Protein AF-A0A529NH17-F1 (afdb_monomer_lite)

Radius of gyration: 11.5 Å; chains: 1; bounding box: 30×18×31 Å

Structure (mmCIF, N/CA/C/O backbone):
data_AF-A0A529NH17-F1
#
_entry.id   AF-A0A529NH17-F1
#
loop_
_atom_site.group_PDB
_atom_site.id
_atom_site.type_symbol
_atom_site.label_atom_id
_atom_site.label_alt_id
_atom_site.label_comp_id
_atom_site.label_asym_id
_atom_site.label_entity_id
_atom_site.label_seq_id
_atom_site.pdbx_PDB_ins_code
_atom_site.Cartn_x
_atom_site.Cartn_y
_atom_site.Cartn_z
_atom_site.occupancy
_atom_site.B_iso_or_equiv
_atom_site.auth_seq_id
_atom_site.auth_comp_id
_atom_site.auth_asym_id
_atom_site.auth_atom_id
_atom_site.pdbx_PDB_model_num
ATOM 1 N N . MET A 1 1 ? -7.688 5.604 10.200 1.00 87.81 1 MET A N 1
ATOM 2 C CA . MET A 1 1 ? -7.483 4.176 10.541 1.00 87.81 1 MET A CA 1
ATOM 3 C C . MET A 1 1 ? -7.238 3.966 12.037 1.00 87.81 1 MET A C 1
ATOM 5 O O . MET A 1 1 ? -6.570 4.782 12.664 1.00 87.81 1 MET A O 1
ATOM 9 N N . THR A 1 2 ? -7.731 2.863 12.600 1.00 90.19 2 THR A N 1
ATOM 10 C CA . THR A 1 2 ? -7.389 2.337 13.934 1.00 90.19 2 THR A CA 1
ATOM 11 C C . THR A 1 2 ? -6.023 1.635 13.936 1.00 90.19 2 THR A C 1
ATOM 13 O O . THR A 1 2 ? -5.461 1.335 12.883 1.00 90.19 2 THR A O 1
ATOM 16 N N . ALA A 1 3 ? -5.486 1.310 15.118 1.00 87.62 3 ALA A N 1
ATOM 17 C CA . ALA A 1 3 ? -4.233 0.554 15.236 1.00 87.62 3 ALA A CA 1
ATOM 18 C C . ALA A 1 3 ? -4.286 -0.823 14.540 1.00 87.62 3 ALA A C 1
ATOM 20 O O . ALA A 1 3 ? -3.319 -1.225 13.893 1.00 87.62 3 ALA A O 1
ATOM 21 N N . ALA A 1 4 ? -5.424 -1.522 14.624 1.00 90.94 4 ALA A N 1
ATOM 22 C CA . ALA A 1 4 ? -5.618 -2.809 13.956 1.00 90.94 4 ALA A CA 1
ATOM 23 C C . ALA A 1 4 ? -5.641 -2.656 12.426 1.00 90.94 4 ALA A C 1
ATOM 25 O O . ALA A 1 4 ? -5.028 -3.445 11.706 1.00 90.94 4 ALA A O 1
ATOM 26 N N . GLU A 1 5 ? -6.292 -1.603 11.927 1.00 91.62 5 GLU A N 1
ATOM 27 C CA . GLU A 1 5 ? -6.326 -1.293 10.496 1.00 91.62 5 GLU A CA 1
ATOM 28 C C . GLU A 1 5 ? -4.950 -0.896 9.964 1.00 91.62 5 GLU A C 1
ATOM 30 O O . GLU A 1 5 ? -4.568 -1.350 8.891 1.00 91.62 5 GLU A O 1
ATOM 35 N N . LEU A 1 6 ? -4.165 -0.128 10.726 1.00 89.56 6 LEU A N 1
ATOM 36 C CA . LEU A 1 6 ? -2.786 0.218 10.365 1.00 89.56 6 LEU A CA 1
ATOM 37 C C . LEU A 1 6 ? -1.892 -1.023 10.272 1.00 89.56 6 LEU A C 1
ATOM 39 O O . LEU A 1 6 ? -1.101 -1.146 9.338 1.00 89.56 6 LEU A O 1
ATOM 43 N N . GLN A 1 7 ? -2.037 -1.972 11.202 1.00 90.56 7 GLN A N 1
ATOM 44 C CA . GLN A 1 7 ? -1.305 -3.237 11.139 1.00 90.56 7 GLN A CA 1
ATOM 45 C C . GLN A 1 7 ? -1.710 -4.057 9.906 1.00 90.56 7 GLN A C 1
ATOM 47 O O . GLN A 1 7 ? -0.861 -4.683 9.270 1.00 90.56 7 GLN A O 1
ATOM 52 N N . GLN A 1 8 ? -2.993 -4.046 9.539 1.00 92.88 8 GLN A N 1
ATOM 53 C CA . GLN A 1 8 ? -3.463 -4.718 8.332 1.00 92.88 8 GLN A CA 1
ATOM 54 C C . GLN A 1 8 ? -2.983 -4.012 7.056 1.00 92.88 8 GLN A C 1
ATOM 56 O O . GLN A 1 8 ? -2.546 -4.692 6.130 1.00 92.88 8 GLN A O 1
ATOM 61 N N . ALA A 1 9 ? -2.992 -2.677 7.026 1.00 92.56 9 ALA A N 1
ATOM 62 C CA . ALA A 1 9 ? -2.448 -1.865 5.940 1.00 92.56 9 ALA A CA 1
ATOM 63 C C . ALA A 1 9 ? -0.954 -2.158 5.726 1.00 92.56 9 ALA A C 1
ATOM 65 O O . ALA A 1 9 ? -0.523 -2.398 4.602 1.00 92.56 9 ALA A O 1
ATOM 66 N N . ALA A 1 10 ? -0.175 -2.249 6.807 1.00 91.81 10 ALA A N 1
ATOM 67 C CA . ALA A 1 10 ? 1.241 -2.605 6.740 1.00 91.81 10 ALA A CA 1
ATOM 68 C C . ALA A 1 10 ? 1.467 -4.000 6.128 1.00 91.81 10 ALA A C 1
ATOM 70 O O . ALA A 1 10 ? 2.369 -4.179 5.312 1.00 91.81 10 ALA A O 1
ATOM 71 N N . LYS A 1 11 ? 0.624 -4.988 6.467 1.00 92.31 11 LYS A N 1
ATOM 72 C CA . LYS A 1 11 ? 0.707 -6.340 5.884 1.00 92.31 11 LYS A CA 1
ATOM 73 C C . LYS A 1 11 ? 0.454 -6.340 4.379 1.00 92.31 11 LYS A C 1
ATOM 75 O O . LYS A 1 11 ? 1.190 -6.992 3.643 1.00 92.31 11 LYS A O 1
ATOM 80 N N . VAL A 1 12 ? -0.571 -5.626 3.912 1.00 92.06 12 VAL A N 1
ATOM 81 C CA . VAL A 1 12 ? -0.876 -5.578 2.472 1.00 92.06 12 VAL A CA 1
ATOM 82 C C . VAL A 1 12 ? 0.152 -4.754 1.696 1.00 92.06 12 VAL A C 1
ATOM 84 O O . VAL A 1 12 ? 0.506 -5.130 0.583 1.00 92.06 12 VAL A O 1
ATOM 87 N N . LEU A 1 13 ? 0.718 -3.705 2.299 1.00 91.44 13 LEU A N 1
ATOM 88 C CA . LEU A 1 13 ? 1.851 -2.969 1.732 1.00 91.44 13 LEU A CA 1
ATOM 89 C C . LEU A 1 13 ? 3.096 -3.851 1.602 1.00 91.44 13 LEU A C 1
ATOM 91 O O . LEU A 1 13 ? 3.757 -3.825 0.569 1.00 91.44 13 LEU A O 1
ATOM 95 N N . ALA A 1 14 ? 3.387 -4.681 2.605 1.00 90.19 14 ALA A N 1
ATOM 96 C CA . ALA A 1 14 ? 4.492 -5.633 2.531 1.00 90.19 14 ALA A CA 1
ATOM 97 C C . ALA A 1 14 ? 4.286 -6.664 1.406 1.00 90.19 14 ALA A C 1
ATOM 99 O O . ALA A 1 14 ? 5.243 -7.017 0.719 1.00 90.19 14 ALA A O 1
ATOM 100 N N . ALA A 1 15 ? 3.043 -7.105 1.175 1.00 89.94 15 ALA A N 1
ATOM 101 C CA . ALA A 1 15 ? 2.707 -7.966 0.041 1.00 89.94 15 ALA A CA 1
ATOM 102 C C . ALA A 1 15 ? 2.897 -7.251 -1.307 1.00 89.94 15 ALA A C 1
ATOM 104 O O . ALA A 1 15 ? 3.418 -7.840 -2.244 1.00 89.94 15 ALA A O 1
ATOM 105 N N . MET A 1 16 ? 2.543 -5.966 -1.406 1.00 89.38 16 MET A N 1
ATOM 106 C CA . MET A 1 16 ? 2.846 -5.167 -2.595 1.00 89.38 16 MET A CA 1
ATOM 107 C C . MET A 1 16 ? 4.357 -5.119 -2.846 1.00 89.38 16 MET A C 1
ATOM 109 O O . MET A 1 16 ? 4.817 -5.412 -3.942 1.00 89.38 16 MET A O 1
ATOM 113 N N . PHE A 1 17 ? 5.141 -4.817 -1.811 1.00 88.25 17 PHE A N 1
ATOM 114 C CA . PHE A 1 17 ? 6.599 -4.712 -1.876 1.00 88.25 17 PHE A CA 1
ATOM 115 C C . PHE A 1 17 ? 7.309 -6.001 -2.302 1.00 88.25 17 PHE A C 1
ATOM 117 O O . PHE A 1 17 ? 8.401 -5.907 -2.860 1.00 88.25 17 PHE A O 1
ATOM 124 N N . SER A 1 18 ? 6.719 -7.176 -2.067 1.00 86.81 18 SER A N 1
ATOM 125 C CA . SER A 1 18 ? 7.262 -8.455 -2.538 1.00 86.81 18 SER A CA 1
ATOM 126 C C . SER A 1 18 ? 6.872 -8.798 -3.980 1.00 86.81 18 SER A C 1
ATOM 128 O O . SER A 1 18 ? 7.519 -9.648 -4.590 1.00 86.81 18 SER A O 1
ATOM 130 N N . CYS A 1 19 ? 5.860 -8.134 -4.549 1.00 87.25 19 CYS A N 1
ATOM 131 C CA . CYS A 1 19 ? 5.458 -8.295 -5.951 1.00 87.25 19 CYS A CA 1
ATOM 132 C C . CYS A 1 19 ? 6.302 -7.465 -6.928 1.00 87.25 19 CYS A C 1
ATOM 134 O O . CYS A 1 19 ? 6.239 -7.700 -8.133 1.00 87.25 19 CYS A O 1
ATOM 136 N N . PHE A 1 20 ? 7.096 -6.515 -6.431 1.00 83.12 20 PHE A N 1
ATOM 137 C CA . PHE A 1 20 ? 7.945 -5.656 -7.252 1.00 83.12 20 PHE A CA 1
ATOM 138 C C . PHE A 1 20 ? 9.426 -5.877 -6.934 1.00 83.12 20 PHE A C 1
ATOM 140 O O . PHE A 1 20 ? 9.774 -6.152 -5.783 1.00 83.12 20 PHE A O 1
ATOM 147 N N . PRO A 1 21 ? 10.327 -5.731 -7.922 1.00 77.06 21 PRO A N 1
ATOM 148 C CA . PRO A 1 21 ? 11.758 -5.798 -7.670 1.00 77.06 21 PRO A CA 1
ATOM 149 C C . PRO A 1 21 ? 12.163 -4.718 -6.657 1.00 77.06 21 PRO A C 1
ATOM 151 O O . PRO A 1 21 ? 12.033 -3.519 -6.906 1.00 77.06 21 PRO A O 1
ATOM 154 N N . GLN A 1 22 ? 12.640 -5.163 -5.495 1.00 65.25 22 GLN A N 1
ATOM 155 C CA . GLN A 1 22 ? 13.142 -4.297 -4.434 1.00 65.25 22 GLN A CA 1
ATOM 156 C C . GLN A 1 22 ? 14.417 -3.594 -4.905 1.00 65.25 22 GLN A C 1
ATOM 158 O O . GLN A 1 22 ? 15.404 -4.235 -5.274 1.00 65.25 22 GLN A O 1
ATOM 163 N N . SER A 1 23 ? 14.428 -2.266 -4.845 1.00 62.00 23 SER A N 1
ATOM 164 C CA . SER A 1 23 ? 15.663 -1.496 -4.965 1.00 62.00 23 SER A CA 1
ATOM 165 C C . SER A 1 23 ? 16.597 -1.906 -3.823 1.00 62.00 23 SER A C 1
ATOM 167 O O . SER A 1 23 ? 16.282 -1.655 -2.664 1.00 62.00 23 SER A O 1
ATOM 169 N N . ALA A 1 24 ? 17.758 -2.493 -4.131 1.00 57.59 24 ALA A N 1
ATOM 170 C CA . ALA A 1 24 ? 18.704 -3.096 -3.172 1.00 57.59 24 ALA A CA 1
ATOM 171 C C . ALA A 1 24 ? 19.287 -2.152 -2.085 1.00 57.59 24 ALA A C 1
ATOM 173 O O . ALA A 1 24 ? 20.211 -2.527 -1.369 1.00 57.59 24 ALA A O 1
ATOM 174 N N . ARG A 1 25 ? 18.802 -0.909 -1.984 1.00 58.12 25 ARG A N 1
ATOM 175 C CA . ARG A 1 25 ? 19.301 0.153 -1.097 1.00 58.12 25 ARG A CA 1
ATOM 176 C C . ARG A 1 25 ? 18.214 0.856 -0.274 1.00 58.12 25 ARG A C 1
ATOM 178 O O . ARG A 1 25 ? 18.537 1.816 0.417 1.00 58.12 25 ARG A O 1
ATOM 185 N N . ALA A 1 26 ? 16.949 0.446 -0.366 1.00 66.81 26 ALA A N 1
ATOM 186 C CA . ALA A 1 26 ? 15.877 1.100 0.379 1.00 66.81 26 ALA A CA 1
ATOM 187 C C . ALA A 1 26 ? 15.795 0.562 1.818 1.00 66.81 26 ALA A C 1
ATOM 189 O O . ALA A 1 26 ? 15.726 -0.647 2.029 1.00 66.81 26 ALA A O 1
ATOM 190 N N . ASP A 1 27 ? 15.782 1.463 2.803 1.00 81.50 27 ASP A N 1
ATOM 191 C CA . ASP A 1 27 ? 15.361 1.136 4.166 1.00 81.50 27 ASP A CA 1
ATOM 192 C C . ASP A 1 27 ? 13.853 0.839 4.135 1.00 81.50 27 ASP A C 1
ATOM 194 O O . ASP A 1 27 ? 13.023 1.740 3.975 1.00 81.50 27 ASP A O 1
ATOM 198 N N . VAL A 1 28 ? 13.515 -0.449 4.227 1.00 78.19 28 VAL A N 1
ATOM 199 C CA . VAL A 1 28 ? 12.142 -0.956 4.106 1.00 78.19 28 VAL A CA 1
ATOM 200 C C . VAL A 1 28 ? 11.241 -0.397 5.208 1.00 78.19 28 VAL A C 1
ATOM 202 O O . VAL A 1 28 ? 10.073 -0.104 4.947 1.00 78.19 28 VAL A O 1
ATOM 205 N N . ASP A 1 29 ? 11.769 -0.179 6.415 1.00 84.38 29 ASP A N 1
ATOM 206 C CA . ASP A 1 29 ? 10.998 0.361 7.536 1.00 84.38 29 ASP A CA 1
ATOM 207 C C . ASP A 1 29 ? 10.692 1.846 7.327 1.00 84.38 29 ASP A C 1
ATOM 209 O O . ASP A 1 29 ? 9.559 2.296 7.541 1.00 84.38 29 ASP A O 1
ATOM 213 N N . MET A 1 30 ? 11.679 2.617 6.863 1.00 86.31 30 MET A N 1
ATOM 214 C CA . MET A 1 30 ? 11.484 4.025 6.515 1.00 86.31 30 MET A CA 1
ATOM 215 C C . MET A 1 30 ? 10.500 4.176 5.348 1.00 86.31 30 MET A C 1
ATOM 217 O O . MET A 1 30 ? 9.612 5.034 5.397 1.00 86.31 30 MET A O 1
ATOM 221 N N . GLN A 1 31 ? 10.605 3.312 4.334 1.00 86.69 31 GLN A N 1
ATOM 222 C CA . GLN A 1 31 ? 9.669 3.279 3.215 1.00 86.69 31 GLN A CA 1
ATOM 223 C C . GLN A 1 31 ? 8.253 2.950 3.701 1.00 86.69 31 GLN A C 1
ATOM 225 O O . GLN A 1 31 ? 7.330 3.714 3.430 1.00 86.69 31 GLN A O 1
ATOM 230 N N . MET A 1 32 ? 8.074 1.882 4.482 1.00 89.75 32 MET A N 1
ATOM 231 C CA . MET A 1 32 ? 6.773 1.467 5.017 1.00 89.75 32 MET A CA 1
ATOM 232 C C . MET A 1 32 ? 6.071 2.599 5.778 1.00 89.75 32 MET A C 1
ATOM 234 O O . MET A 1 32 ? 4.887 2.861 5.556 1.00 89.75 32 MET A O 1
ATOM 238 N N . ARG A 1 33 ? 6.808 3.334 6.624 1.00 91.31 33 ARG A N 1
ATOM 239 C CA . ARG A 1 33 ? 6.272 4.504 7.344 1.00 91.31 33 ARG A CA 1
ATOM 240 C C . ARG A 1 33 ? 5.768 5.589 6.395 1.00 91.31 33 ARG A C 1
ATOM 242 O O . ARG A 1 33 ? 4.715 6.170 6.651 1.00 91.31 33 ARG A O 1
ATOM 249 N N . GLY A 1 34 ? 6.481 5.840 5.298 1.00 91.88 34 GLY A N 1
ATOM 250 C CA . GLY A 1 34 ? 6.068 6.798 4.272 1.00 91.88 34 GLY A CA 1
ATOM 251 C C . GLY A 1 34 ? 4.755 6.414 3.583 1.00 91.88 34 GLY A C 1
ATOM 252 O O . GLY A 1 34 ? 3.906 7.277 3.368 1.00 91.88 34 GLY A O 1
ATOM 253 N N . TYR A 1 35 ? 4.548 5.128 3.285 1.00 92.81 35 TYR A N 1
ATOM 254 C CA . TYR A 1 35 ? 3.303 4.652 2.666 1.00 92.81 35 TYR A CA 1
ATOM 255 C C . TYR A 1 35 ? 2.136 4.707 3.643 1.00 92.81 35 TYR A C 1
ATOM 257 O O . TYR A 1 35 ? 1.080 5.225 3.291 1.00 92.81 35 TYR A O 1
ATOM 265 N N . LEU A 1 36 ? 2.336 4.254 4.884 1.00 92.62 36 LEU A N 1
ATOM 266 C CA . LEU A 1 36 ? 1.311 4.337 5.926 1.00 92.62 36 LEU A CA 1
ATOM 267 C C . LEU A 1 36 ? 0.884 5.785 6.185 1.00 92.62 36 LEU A C 1
ATOM 269 O O . LEU A 1 36 ? -0.306 6.058 6.308 1.00 92.62 36 LEU A O 1
ATOM 273 N N . ALA A 1 37 ? 1.830 6.728 6.208 1.00 92.75 37 ALA A N 1
ATOM 274 C CA . ALA A 1 37 ? 1.520 8.147 6.357 1.00 92.75 37 ALA A CA 1
ATOM 275 C C . ALA A 1 37 ? 0.694 8.707 5.185 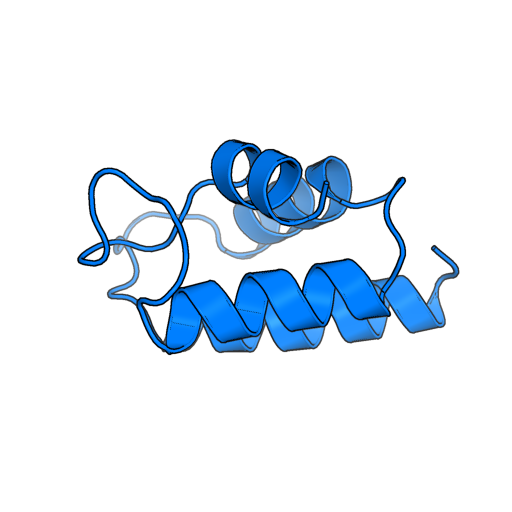1.00 92.75 37 ALA A C 1
ATOM 277 O O . ALA A 1 37 ? -0.155 9.567 5.409 1.00 92.75 37 ALA A O 1
ATOM 278 N N . ALA A 1 38 ? 0.912 8.216 3.961 1.00 92.12 38 ALA A N 1
ATOM 279 C CA . ALA A 1 38 ? 0.216 8.672 2.756 1.00 92.12 38 ALA A CA 1
ATOM 280 C C . ALA A 1 38 ? -1.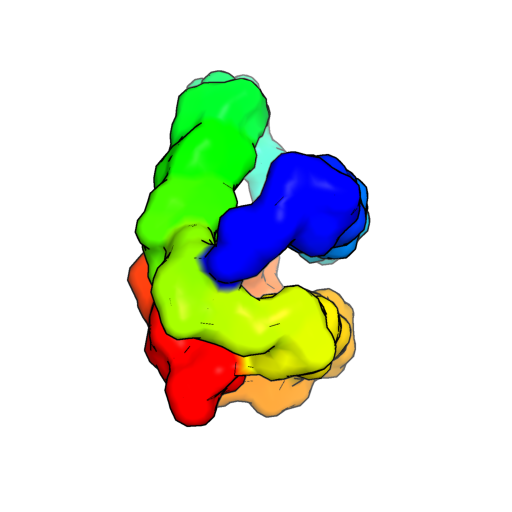236 8.169 2.639 1.00 92.12 38 ALA A C 1
ATOM 282 O O . ALA A 1 38 ? -2.028 8.765 1.907 1.00 92.12 38 ALA A O 1
ATOM 283 N N . VAL A 1 39 ? -1.583 7.094 3.357 1.00 92.44 39 VAL A N 1
ATOM 284 C CA . VAL A 1 39 ? -2.926 6.481 3.345 1.00 92.44 39 VAL A CA 1
ATOM 285 C C . VAL A 1 39 ? -3.632 6.506 4.702 1.00 92.44 39 VAL A C 1
ATOM 287 O O . VAL A 1 39 ? -4.718 5.954 4.839 1.00 92.44 39 VAL A O 1
ATOM 290 N N . LYS A 1 40 ? -3.043 7.148 5.720 1.00 89.62 40 LYS A N 1
ATOM 291 C CA . LYS A 1 40 ? -3.574 7.169 7.099 1.00 89.62 40 LYS A CA 1
ATOM 292 C C . LYS A 1 40 ? -5.017 7.694 7.200 1.00 89.62 40 LYS A C 1
ATOM 294 O O . LYS A 1 40 ? -5.755 7.292 8.105 1.00 89.62 40 LYS A O 1
ATOM 299 N N . ASP A 1 41 ? -5.373 8.594 6.283 1.00 90.44 41 ASP A N 1
ATOM 300 C CA . ASP A 1 41 ? -6.659 9.292 6.215 1.00 90.44 41 ASP A CA 1
ATOM 301 C C . ASP A 1 41 ? -7.665 8.578 5.292 1.00 90.44 41 ASP A C 1
ATOM 303 O O . ASP A 1 41 ? -8.794 9.037 5.156 1.00 90.44 41 ASP A O 1
ATOM 307 N N . ALA A 1 42 ? -7.274 7.461 4.669 1.00 91.31 42 ALA A N 1
ATOM 308 C CA . ALA A 1 42 ? -8.136 6.650 3.818 1.00 91.31 42 ALA A CA 1
ATOM 309 C C . ALA A 1 42 ? -8.732 5.443 4.557 1.00 91.31 42 ALA A C 1
ATOM 311 O O . ALA A 1 42 ? -8.236 5.020 5.610 1.00 91.31 42 ALA A O 1
ATOM 312 N N . GLU A 1 43 ? -9.784 4.857 3.983 1.00 92.62 43 GLU A N 1
ATOM 313 C CA . GLU A 1 43 ? -10.359 3.616 4.491 1.00 92.62 43 GLU A CA 1
ATOM 314 C C . GLU A 1 43 ? -9.481 2.409 4.143 1.00 92.62 43 GLU A C 1
ATOM 316 O O . GLU A 1 43 ? -8.861 2.327 3.081 1.00 92.62 43 GLU A O 1
ATOM 321 N N . LEU A 1 44 ? -9.442 1.419 5.040 1.00 92.69 44 LEU A N 1
ATOM 322 C CA . LEU A 1 44 ? -8.655 0.203 4.821 1.00 92.69 44 LEU A CA 1
ATOM 323 C C . LEU A 1 44 ? -9.090 -0.552 3.560 1.00 92.69 44 LEU A C 1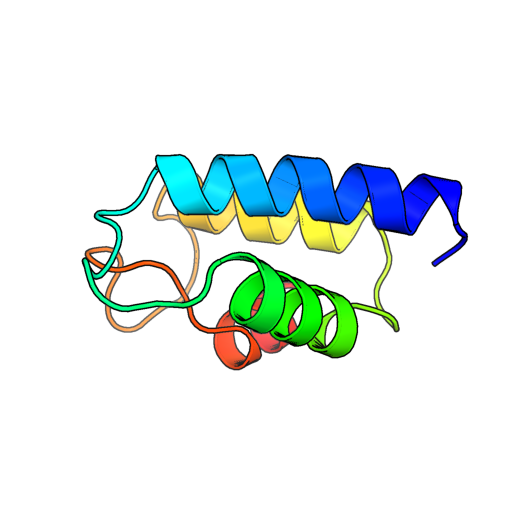
ATOM 325 O O . LEU A 1 44 ? -8.237 -1.109 2.869 1.00 92.69 44 LEU A O 1
ATOM 329 N N . ALA A 1 45 ? -10.391 -0.570 3.269 1.00 93.06 45 ALA A N 1
ATOM 330 C CA . ALA A 1 45 ? -10.933 -1.234 2.090 1.00 93.06 45 ALA A CA 1
ATOM 331 C C . ALA A 1 45 ? -10.376 -0.622 0.794 1.00 93.06 45 ALA A C 1
ATOM 333 O O . ALA A 1 45 ? -9.920 -1.361 -0.081 1.00 93.06 45 ALA A O 1
ATOM 334 N N . ASP A 1 46 ? -10.315 0.708 0.714 1.00 93.44 46 ASP A N 1
ATOM 335 C CA . ASP A 1 46 ? -9.790 1.418 -0.455 1.00 93.44 46 ASP A CA 1
ATOM 336 C C . ASP A 1 46 ? -8.285 1.199 -0.616 1.00 93.44 46 ASP A C 1
ATOM 338 O O . ASP A 1 46 ? -7.804 0.927 -1.717 1.00 93.44 46 ASP A O 1
ATOM 342 N N . VAL A 1 47 ? -7.536 1.204 0.494 1.00 93.38 47 VAL A N 1
ATOM 343 C CA . VAL A 1 47 ? -6.102 0.868 0.498 1.00 93.38 47 VAL A CA 1
ATOM 344 C C . VAL A 1 47 ? -5.859 -0.542 -0.033 1.00 93.38 47 VAL A C 1
ATOM 346 O O . VAL A 1 47 ? -4.977 -0.753 -0.867 1.00 93.38 47 VAL A O 1
ATOM 349 N N . GLN A 1 48 ? -6.645 -1.519 0.417 1.00 93.81 48 GLN A N 1
ATOM 350 C CA . GLN A 1 48 ? -6.539 -2.896 -0.059 1.00 93.81 48 GLN A CA 1
ATOM 351 C C . GLN A 1 48 ? -6.886 -3.015 -1.544 1.00 93.81 48 GLN A C 1
ATOM 353 O O . GLN A 1 48 ? -6.168 -3.695 -2.280 1.00 93.81 48 GLN A O 1
ATOM 358 N N . ALA A 1 49 ? -7.948 -2.343 -1.990 1.00 93.50 49 ALA A N 1
ATOM 359 C CA . ALA A 1 49 ? -8.358 -2.338 -3.387 1.00 93.50 49 ALA A CA 1
ATOM 360 C C . ALA A 1 49 ? -7.281 -1.715 -4.288 1.00 93.50 49 ALA A C 1
ATOM 362 O O . ALA A 1 49 ? -6.910 -2.318 -5.295 1.00 93.50 49 ALA A O 1
ATOM 363 N N . ALA A 1 50 ? -6.722 -0.568 -3.898 1.00 92.50 50 ALA A N 1
ATOM 364 C CA . ALA A 1 50 ? -5.647 0.095 -4.629 1.00 92.50 50 ALA A CA 1
ATOM 365 C C . ALA A 1 50 ? -4.402 -0.797 -4.742 1.00 92.50 50 ALA A C 1
ATOM 367 O O . ALA A 1 50 ? -3.872 -0.999 -5.834 1.00 92.50 50 ALA A O 1
ATOM 368 N N . ILE A 1 51 ? -3.971 -1.411 -3.635 1.00 92.06 51 ILE A N 1
ATOM 369 C CA . ILE A 1 51 ? -2.836 -2.346 -3.629 1.00 92.06 51 ILE A CA 1
ATOM 370 C C . ILE A 1 51 ? -3.090 -3.542 -4.552 1.00 92.06 51 ILE A C 1
ATOM 372 O O . ILE A 1 51 ? -2.199 -3.937 -5.304 1.00 92.06 51 ILE A O 1
ATOM 376 N N . GLN A 1 52 ? -4.299 -4.108 -4.542 1.00 91.44 52 GLN A N 1
ATOM 377 C CA . GLN A 1 52 ? -4.656 -5.201 -5.449 1.00 91.44 52 GLN A CA 1
ATOM 378 C C . GLN A 1 52 ? -4.592 -4.774 -6.918 1.00 91.44 52 GLN A C 1
ATOM 380 O O . GLN A 1 52 ? -4.063 -5.528 -7.733 1.00 91.44 52 GLN A O 1
ATOM 385 N N . ARG A 1 53 ? -5.055 -3.563 -7.257 1.00 90.69 53 ARG A N 1
ATOM 386 C CA . ARG A 1 53 ? -4.929 -3.027 -8.622 1.00 90.69 53 ARG A CA 1
ATOM 387 C C . ARG A 1 53 ? -3.466 -2.881 -9.031 1.00 90.69 53 ARG A C 1
ATOM 389 O O . ARG A 1 53 ? -3.124 -3.244 -10.151 1.00 90.69 53 ARG A O 1
ATOM 396 N N . PHE A 1 54 ? -2.584 -2.431 -8.136 1.00 90.00 54 PHE A N 1
ATOM 397 C CA . PHE A 1 54 ? -1.146 -2.374 -8.420 1.00 90.00 54 PHE A CA 1
ATOM 398 C C . PHE A 1 54 ? -0.546 -3.754 -8.678 1.00 90.00 54 PHE A C 1
ATOM 400 O O . PHE A 1 54 ? 0.133 -3.940 -9.683 1.00 90.00 54 PHE A O 1
ATOM 407 N N . ILE A 1 55 ? -0.829 -4.730 -7.813 1.00 87.62 55 ILE A N 1
ATOM 408 C CA . ILE A 1 55 ? -0.321 -6.104 -7.952 1.00 87.62 55 ILE A CA 1
ATOM 409 C C . ILE A 1 55 ? -0.803 -6.750 -9.262 1.00 87.62 55 ILE A C 1
ATOM 411 O O . ILE A 1 55 ? -0.058 -7.497 -9.890 1.00 87.62 55 ILE A O 1
ATOM 415 N N . ARG A 1 56 ? -2.035 -6.453 -9.693 1.00 88.25 56 ARG A N 1
ATOM 416 C CA . ARG A 1 56 ? -2.610 -6.960 -10.951 1.00 88.25 56 ARG A CA 1
ATOM 417 C C . ARG A 1 56 ? -2.200 -6.165 -12.192 1.00 88.25 56 ARG A C 1
ATOM 419 O O . ARG A 1 56 ? -2.516 -6.588 -13.298 1.00 88.25 56 ARG A O 1
ATOM 426 N N . GLY A 1 57 ? -1.525 -5.026 -12.028 1.00 85.75 57 GLY A N 1
ATOM 427 C CA . GLY A 1 57 ? -1.216 -4.114 -13.133 1.00 85.75 57 GLY A CA 1
ATOM 428 C C . GLY A 1 57 ? -2.441 -3.378 -13.698 1.00 85.75 57 GLY A C 1
ATOM 429 O O . GLY A 1 57 ? -2.411 -2.930 -14.837 1.00 85.75 57 GLY A O 1
ATOM 430 N N . GLU A 1 58 ? -3.518 -3.261 -12.918 1.00 86.19 58 GLU A N 1
ATOM 431 C CA . GLU A 1 58 ? -4.773 -2.580 -13.278 1.00 86.19 58 GLU A CA 1
ATOM 432 C C . GLU A 1 58 ? -4.793 -1.101 -12.844 1.00 86.19 58 GLU A C 1
ATOM 434 O O . GLU A 1 58 ? -5.692 -0.350 -13.228 1.00 86.19 58 GLU A O 1
ATOM 439 N N . ALA A 1 59 ? -3.825 -0.677 -12.025 1.00 82.94 59 ALA A N 1
ATOM 440 C CA . ALA A 1 59 ? -3.725 0.699 -11.549 1.00 82.94 59 ALA A CA 1
ATOM 441 C C . ALA A 1 59 ? -3.329 1.661 -12.678 1.00 82.94 59 ALA A C 1
ATOM 443 O O . ALA A 1 59 ? -2.533 1.325 -13.560 1.00 82.94 59 ALA A O 1
ATOM 444 N N . ARG A 1 60 ? -3.844 2.894 -12.627 1.00 74.31 60 ARG A N 1
ATOM 445 C CA . ARG A 1 60 ? -3.551 3.925 -13.634 1.00 74.31 60 ARG A CA 1
ATOM 446 C C . ARG A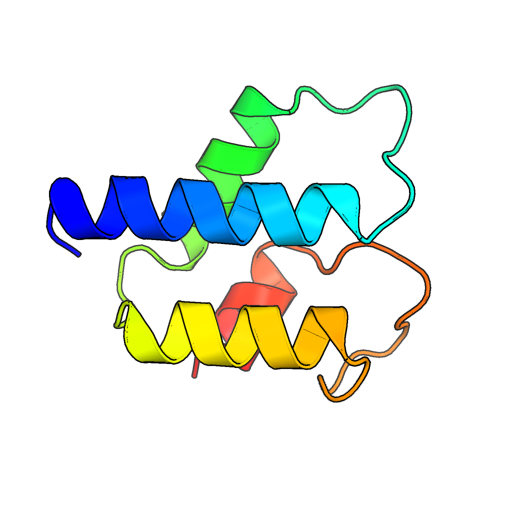 1 60 ? -2.202 4.585 -13.350 1.00 74.31 60 ARG A C 1
ATOM 448 O O . ARG A 1 60 ? -2.144 5.720 -12.885 1.00 74.31 60 ARG A O 1
ATOM 455 N N . VAL A 1 61 ? -1.115 3.868 -13.619 1.00 72.00 61 VAL A N 1
ATOM 456 C CA . VAL A 1 61 ? 0.255 4.382 -13.480 1.00 72.00 61 VAL A CA 1
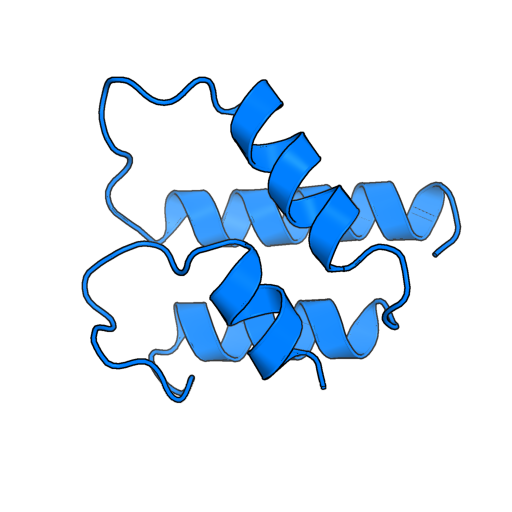ATOM 457 C C . VAL A 1 61 ? 1.015 4.378 -14.792 1.00 72.00 61 VAL A C 1
ATOM 459 O O . VAL A 1 61 ? 0.865 3.477 -15.611 1.00 72.00 61 VAL A O 1
ATOM 462 N N . ASP A 1 62 ? 1.897 5.366 -14.942 1.00 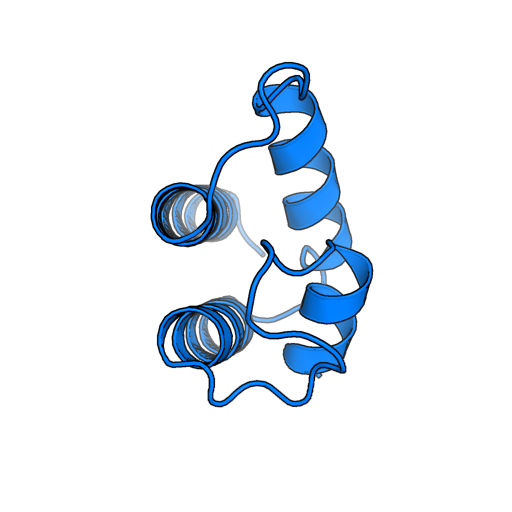67.06 62 ASP A N 1
ATOM 463 C CA . ASP A 1 62 ? 2.758 5.523 -16.119 1.00 67.06 62 ASP A CA 1
ATOM 464 C C . ASP A 1 62 ? 3.724 4.338 -16.321 1.00 67.06 62 ASP A C 1
ATOM 466 O O . ASP A 1 62 ? 4.215 4.114 -17.425 1.00 67.06 62 ASP A O 1
ATOM 470 N N . SER A 1 63 ? 4.004 3.560 -15.266 1.00 67.69 63 SER A N 1
ATOM 471 C CA . SER A 1 63 ? 4.815 2.342 -15.341 1.00 67.69 63 SER A CA 1
ATOM 472 C C . SER A 1 63 ? 4.387 1.312 -14.297 1.00 67.69 63 SER A C 1
ATOM 474 O O . SER A 1 63 ? 4.464 1.566 -13.098 1.00 67.69 63 SER A O 1
ATOM 476 N N . ALA A 1 64 ? 3.990 0.125 -14.762 1.00 71.62 64 ALA A N 1
ATOM 477 C CA . ALA A 1 64 ? 3.682 -1.039 -13.924 1.00 71.62 64 ALA A CA 1
ATOM 478 C C . ALA A 1 64 ? 4.915 -1.924 -13.633 1.00 71.62 64 ALA A C 1
ATOM 480 O O . ALA A 1 64 ? 4.794 -2.985 -13.029 1.00 71.62 64 ALA A O 1
ATOM 481 N N . GLN A 1 65 ? 6.107 -1.518 -14.090 1.00 74.06 65 GLN A N 1
ATOM 482 C CA . GLN A 1 65 ? 7.339 -2.314 -13.966 1.00 74.06 65 GLN A CA 1
ATOM 483 C C . GLN A 1 65 ? 8.028 -2.151 -12.604 1.00 74.06 65 GLN A C 1
ATOM 485 O O . GLN A 1 65 ? 8.867 -2.970 -12.229 1.00 74.06 65 GLN A O 1
ATOM 490 N N . PHE A 1 66 ? 7.687 -1.094 -11.868 1.00 80.69 66 PHE A N 1
ATOM 491 C CA . PHE A 1 66 ? 8.284 -0.754 -10.581 1.00 80.69 66 PHE A CA 1
ATOM 492 C C . PHE A 1 66 ? 7.214 -0.666 -9.501 1.00 80.69 66 PHE A C 1
ATOM 494 O O . PHE A 1 66 ? 6.039 -0.440 -9.787 1.00 80.69 66 PHE A O 1
ATOM 501 N N . CYS A 1 67 ? 7.643 -0.802 -8.245 1.00 85.06 67 CYS A N 1
ATOM 502 C CA . CYS A 1 67 ? 6.765 -0.568 -7.109 1.00 85.06 67 CYS A CA 1
ATOM 503 C C . CYS A 1 67 ? 6.193 0.859 -7.186 1.00 85.06 67 CYS A C 1
ATOM 505 O O . CYS A 1 67 ? 6.979 1.805 -7.314 1.00 85.06 67 CYS A O 1
ATOM 507 N N . PRO A 1 68 ? 4.865 1.045 -7.075 1.00 88.12 68 PRO A N 1
ATOM 508 C CA . PRO A 1 68 ? 4.263 2.375 -7.085 1.00 88.12 68 PRO A CA 1
ATOM 509 C C . PRO A 1 68 ? 4.770 3.175 -5.891 1.00 88.12 68 PRO A C 1
ATOM 511 O O . PRO A 1 68 ? 4.962 2.605 -4.821 1.00 88.12 68 PRO A O 1
ATOM 514 N N . SER A 1 69 ? 4.962 4.483 -6.046 1.00 89.25 69 SER A N 1
ATOM 515 C CA . SER A 1 69 ? 5.337 5.402 -4.963 1.00 89.25 69 SER A CA 1
ATOM 516 C C . SER A 1 69 ? 4.196 5.622 -3.959 1.00 89.25 69 SER A C 1
ATOM 518 O O . SER A 1 69 ? 3.024 5.397 -4.266 1.00 89.25 69 SER A O 1
ATOM 520 N N . SER A 1 70 ? 4.511 6.126 -2.762 1.00 90.38 70 SER A N 1
ATOM 521 C CA . SER A 1 70 ? 3.495 6.470 -1.754 1.00 90.38 70 SER A CA 1
ATOM 522 C C . SER A 1 70 ? 2.503 7.533 -2.247 1.00 90.38 70 SER A C 1
ATOM 524 O O . SER A 1 70 ? 1.326 7.479 -1.897 1.00 90.38 70 SER A O 1
ATOM 526 N N . ALA A 1 71 ? 2.945 8.457 -3.107 1.00 89.00 71 ALA A N 1
ATOM 527 C CA . ALA A 1 71 ? 2.077 9.435 -3.762 1.00 89.00 71 ALA A CA 1
ATOM 528 C C . ALA A 1 71 ? 1.103 8.774 -4.750 1.00 89.00 71 ALA A C 1
ATOM 530 O O . ALA A 1 71 ? -0.086 9.076 -4.720 1.00 89.00 71 ALA A O 1
ATOM 531 N N . GLN A 1 72 ? 1.582 7.838 -5.579 1.00 89.75 72 GLN A N 1
ATOM 532 C CA . GLN A 1 72 ? 0.722 7.086 -6.503 1.00 89.75 72 GLN A CA 1
ATOM 533 C C . GLN A 1 72 ? -0.314 6.253 -5.747 1.00 89.75 72 GLN A C 1
ATOM 535 O O . GLN A 1 72 ? -1.478 6.240 -6.132 1.00 89.75 72 GLN A O 1
ATOM 540 N N . LEU A 1 73 ? 0.079 5.628 -4.633 1.00 90.31 73 LEU A N 1
ATOM 541 C CA . LEU A 1 73 ? -0.870 4.933 -3.769 1.00 90.31 73 LEU A CA 1
ATOM 542 C C . LEU A 1 73 ? -1.917 5.893 -3.185 1.00 90.31 73 LEU A C 1
ATOM 544 O O . LEU A 1 73 ? -3.101 5.591 -3.234 1.00 90.31 73 LEU A O 1
ATOM 548 N N . SER A 1 74 ? -1.509 7.058 -2.677 1.00 90.94 74 SER A N 1
ATOM 549 C CA . SER A 1 74 ? -2.441 8.055 -2.125 1.00 90.94 74 SER A CA 1
ATOM 550 C C . SER A 1 74 ? -3.456 8.565 -3.159 1.00 90.94 74 SER A C 1
ATOM 552 O O . SER A 1 74 ? -4.579 8.907 -2.801 1.00 90.94 74 SER A O 1
ATOM 554 N N . ILE A 1 75 ? -3.075 8.600 -4.441 1.00 89.62 75 ILE A N 1
ATOM 555 C CA . ILE A 1 75 ? -3.962 8.966 -5.553 1.00 89.62 75 ILE A CA 1
ATOM 556 C C . ILE A 1 75 ? -4.925 7.823 -5.897 1.00 89.62 75 ILE A C 1
ATOM 558 O O . ILE A 1 75 ? -6.109 8.075 -6.058 1.00 89.62 75 ILE A O 1
ATOM 562 N N . GLU A 1 76 ? -4.441 6.583 -5.991 1.00 88.75 76 GLU A N 1
ATOM 563 C CA . GLU A 1 76 ? -5.242 5.408 -6.391 1.00 88.75 76 GLU A CA 1
ATOM 564 C C . GLU A 1 76 ? -6.291 4.994 -5.341 1.00 88.75 76 GLU A C 1
ATOM 566 O O . GLU A 1 76 ? -7.278 4.327 -5.655 1.00 88.75 76 GLU A O 1
ATOM 571 N N . VAL A 1 77 ? -6.059 5.373 -4.083 1.00 88.38 77 VAL A N 1
ATOM 572 C CA . VAL A 1 77 ? -6.974 5.146 -2.958 1.00 88.38 77 VAL A CA 1
ATOM 573 C C . VAL A 1 77 ? -8.153 6.138 -2.951 1.00 88.38 77 VAL A C 1
ATOM 575 O O . VAL A 1 77 ? -9.113 5.912 -2.221 1.00 88.38 77 VAL A O 1
ATOM 578 N N . ARG A 1 78 ? -8.100 7.221 -3.740 1.00 74.56 78 ARG A N 1
ATOM 579 C CA . ARG A 1 78 ? -9.157 8.246 -3.829 1.00 74.56 78 ARG A CA 1
ATOM 580 C C . ARG A 1 78 ? -10.203 7.965 -4.903 1.00 74.56 78 ARG A C 1
ATOM 582 O O . ARG A 1 78 ? -9.875 7.308 -5.914 1.00 74.56 78 ARG A O 1
#

Foldseek 3Di:
DDPVLLVVLLVLVVVLCVLADDPPPDPVVVQSVLLCVLCVVADSVLLNVLSVCLSVVNQPDPDSRGRDHSPSSSVSSD

Secondary structure (DSSP, 8-state):
--HHHHHHHHHHHHHHHHHS---TT--HHHHHHHHHHHHTTS-HHHHHHHHHHHHHT-S--S-SSSPPPHHHHHHHT-

pLDDT: mean 86.01, std 8.82, range [57.59, 93.81]

Sequence (78 aa):
MTAAELQQAAKVLAAMFSCFPQSARADVDMQMRGYLAAVKDAELADVQAAIQRFIRGEARVDSAQFCPSSAQLSIEVR